Protein AF-A0A0Q1BR97-F1 (afdb_monomer_lite)

Secondary structure (DSSP, 8-state):
-HHHHHHHHSTTHHHHHTT-HHHHHHHHHHHHHHHHHTTSTTHHHHHHHHHHHHHHHHHHHT-

Foldseek 3Di:
DVLLVLLLVAQLSLCVVLVNNVNSVVLRVQLVVLVVVVVPVVSVVSNVVSSVVSSVVSVVSVD

Structure (mmCIF, N/CA/C/O backbone):
data_AF-A0A0Q1BR97-F1
#
_entry.id   AF-A0A0Q1BR97-F1
#
loop_
_atom_site.group_PDB
_atom_site.id
_atom_site.type_symbol
_atom_site.label_atom_id
_atom_site.label_alt_id
_atom_site.label_comp_id
_atom_site.label_asym_id
_atom_site.label_entity_id
_atom_site.label_seq_id
_atom_site.pdbx_PDB_ins_code
_atom_site.Cartn_x
_atom_site.Cartn_y
_atom_site.Cartn_z
_atom_site.occupancy
_atom_site.B_iso_or_equiv
_atom_site.auth_seq_id
_atom_site.auth_comp_id
_atom_site.auth_asym_id
_atom_site.auth_atom_id
_atom_site.pdbx_PDB_model_num
ATOM 1 N N . MET A 1 1 ? -4.689 -7.098 13.959 1.00 67.62 1 MET A N 1
ATOM 2 C CA . MET A 1 1 ? -3.887 -8.236 13.429 1.00 67.62 1 MET A CA 1
ATOM 3 C C . MET A 1 1 ? -4.377 -8.740 12.073 1.00 67.62 1 MET A C 1
ATOM 5 O O . MET A 1 1 ? -3.577 -8.774 11.150 1.00 67.62 1 MET A O 1
ATOM 9 N N . VAL A 1 2 ? -5.665 -9.073 11.911 1.00 79.25 2 VAL A N 1
ATOM 10 C CA . VAL A 1 2 ? -6.218 -9.560 10.626 1.00 79.25 2 VAL A CA 1
ATOM 11 C C . VAL A 1 2 ? -5.979 -8.570 9.471 1.00 79.25 2 VAL A C 1
ATOM 13 O O . VAL A 1 2 ? -5.507 -8.976 8.416 1.00 79.25 2 VAL A O 1
ATOM 16 N N . ALA A 1 3 ? -6.174 -7.264 9.693 1.00 82.75 3 ALA A N 1
ATOM 17 C CA . ALA A 1 3 ? -5.931 -6.224 8.684 1.00 82.75 3 ALA A CA 1
ATOM 18 C C . ALA A 1 3 ? -4.487 -6.196 8.137 1.00 82.75 3 ALA A C 1
ATOM 20 O O . ALA A 1 3 ? -4.286 -5.981 6.945 1.00 82.75 3 ALA A O 1
ATOM 21 N N . LEU A 1 4 ? -3.484 -6.468 8.981 1.00 86.75 4 LEU A N 1
ATOM 22 C CA . LEU A 1 4 ? -2.079 -6.517 8.561 1.00 86.75 4 LEU A CA 1
ATOM 23 C C . LEU A 1 4 ? -1.831 -7.684 7.597 1.00 86.75 4 LEU A C 1
ATOM 25 O O . LEU A 1 4 ? -1.193 -7.506 6.565 1.00 86.75 4 LEU A O 1
ATOM 29 N N . VAL A 1 5 ? -2.371 -8.864 7.920 1.00 87.06 5 VAL A N 1
ATOM 30 C CA . VAL A 1 5 ? -2.259 -10.061 7.073 1.00 87.06 5 VAL A CA 1
ATOM 31 C C . VAL A 1 5 ? -2.962 -9.837 5.733 1.00 87.06 5 VAL A C 1
ATOM 33 O O . VAL A 1 5 ? -2.428 -10.217 4.697 1.00 87.06 5 VAL A O 1
ATOM 36 N N . LEU A 1 6 ? -4.111 -9.154 5.722 1.00 85.62 6 LEU A N 1
ATOM 37 C CA . LEU A 1 6 ? -4.776 -8.781 4.471 1.00 85.62 6 LEU A CA 1
ATOM 38 C C . LEU A 1 6 ? -3.915 -7.834 3.619 1.00 85.62 6 LEU A C 1
ATOM 40 O O . LEU A 1 6 ? -3.752 -8.085 2.427 1.00 85.62 6 LEU A O 1
ATOM 44 N N . SER A 1 7 ? -3.334 -6.791 4.222 1.00 86.75 7 SER A N 1
ATOM 45 C CA . SER A 1 7 ? -2.439 -5.861 3.516 1.00 86.75 7 SER A CA 1
ATOM 46 C C . SER A 1 7 ? -1.122 -6.495 3.055 1.00 86.75 7 SER A C 1
ATOM 48 O O . SER A 1 7 ? -0.543 -6.020 2.082 1.00 86.75 7 SER A O 1
ATOM 50 N N . PHE A 1 8 ? -0.657 -7.564 3.712 1.00 87.81 8 PHE A N 1
ATOM 51 C CA . PHE A 1 8 ? 0.502 -8.342 3.264 1.00 87.81 8 PHE A 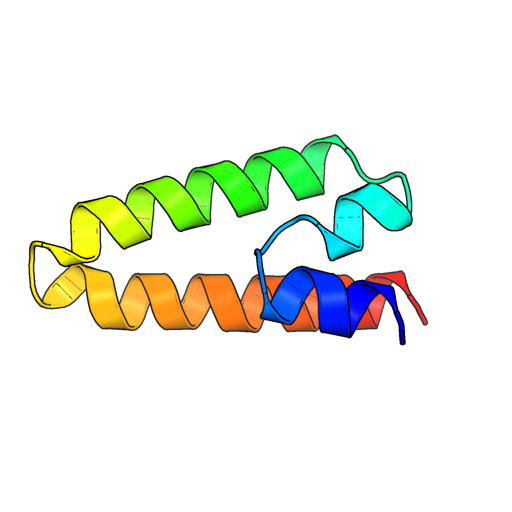CA 1
ATOM 52 C C . PHE A 1 8 ? 0.236 -9.034 1.921 1.00 87.81 8 PHE A C 1
ATOM 54 O O . PHE A 1 8 ? 1.093 -9.007 1.043 1.00 87.81 8 PHE A O 1
ATOM 61 N N . PHE A 1 9 ? -0.949 -9.623 1.728 1.00 88.75 9 PHE A N 1
ATOM 62 C CA . PHE A 1 9 ? -1.297 -10.234 0.441 1.00 88.75 9 PHE A CA 1
ATOM 63 C C . PHE A 1 9 ? -1.593 -9.180 -0.624 1.00 88.75 9 PHE A C 1
ATOM 65 O O . PHE A 1 9 ? -1.088 -9.274 -1.741 1.00 88.75 9 PHE A O 1
ATOM 72 N N . ILE A 1 10 ? -2.421 -8.187 -0.288 1.00 88.44 10 ILE A N 1
ATOM 73 C CA . ILE A 1 10 ? -2.826 -7.123 -1.207 1.00 88.44 10 ILE A CA 1
ATOM 74 C C . ILE A 1 10 ? -2.898 -5.801 -0.427 1.00 88.44 10 ILE A C 1
ATOM 76 O O . ILE A 1 10 ? -3.791 -5.630 0.412 1.00 88.44 10 ILE A O 1
ATOM 80 N N . PRO A 1 11 ? -2.012 -4.833 -0.718 1.00 90.94 11 PRO A N 1
ATOM 81 C CA . PRO A 1 11 ? -2.078 -3.500 -0.133 1.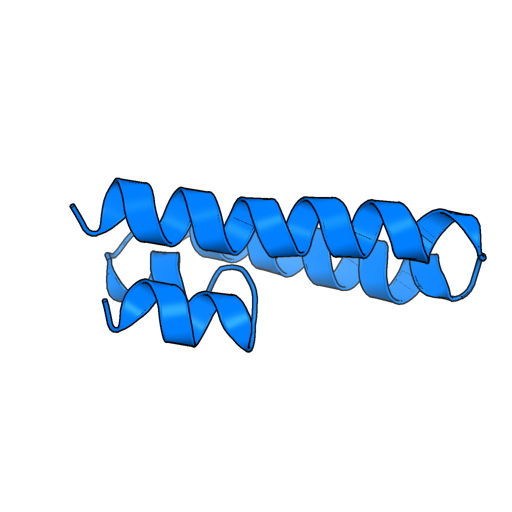00 90.94 11 PRO A CA 1
ATOM 82 C C . PRO A 1 11 ? -3.453 -2.859 -0.313 1.00 90.94 11 PRO A C 1
ATOM 84 O O . PRO A 1 11 ? -4.045 -2.900 -1.390 1.00 90.94 11 PRO A O 1
ATOM 87 N N . GLY A 1 12 ? -3.960 -2.258 0.762 1.00 87.81 12 GLY A N 1
ATOM 88 C CA . GLY A 1 12 ? -5.280 -1.627 0.796 1.00 87.81 12 GLY A CA 1
ATOM 89 C C . GLY A 1 12 ? -6.393 -2.525 1.346 1.00 87.81 12 GLY A C 1
ATOM 90 O O . GLY A 1 12 ? -7.350 -1.996 1.910 1.00 87.81 12 GLY A O 1
ATOM 91 N N . LEU A 1 13 ? -6.259 -3.858 1.315 1.00 88.62 13 LEU A N 1
ATOM 92 C CA . LEU A 1 13 ? -7.280 -4.749 1.892 1.00 88.62 13 LEU A CA 1
ATOM 93 C C . LEU A 1 13 ? -7.399 -4.626 3.415 1.00 88.62 13 LEU A C 1
ATOM 95 O O . LEU A 1 13 ? -8.499 -4.738 3.954 1.00 88.62 13 LEU A O 1
ATOM 99 N N . GLY A 1 14 ? -6.295 -4.360 4.118 1.00 89.19 14 GLY A N 1
ATOM 100 C CA . GLY A 1 14 ? -6.342 -4.095 5.555 1.00 89.19 14 GLY A CA 1
ATOM 101 C C . GLY A 1 14 ? -7.223 -2.893 5.893 1.00 89.19 14 GLY A C 1
ATOM 102 O O . GLY A 1 14 ? -8.040 -2.981 6.804 1.00 89.19 14 GLY A O 1
ATOM 103 N N . GLN A 1 15 ? -7.115 -1.824 5.094 1.00 88.81 15 GLN A N 1
ATOM 104 C CA . GLN A 1 15 ? -7.905 -0.595 5.234 1.00 88.81 15 GLN A CA 1
ATOM 105 C C . GLN A 1 15 ? -9.377 -0.778 4.866 1.00 88.81 15 GLN A C 1
ATOM 107 O O . GLN A 1 15 ? -10.252 -0.114 5.421 1.00 88.81 15 GLN A O 1
ATOM 112 N N . PHE A 1 16 ? -9.664 -1.696 3.944 1.00 89.44 16 PHE A N 1
ATOM 113 C CA . PHE A 1 16 ? -11.030 -2.055 3.584 1.00 89.44 16 PHE A CA 1
ATOM 114 C C . PHE A 1 16 ? -11.770 -2.685 4.774 1.00 89.44 16 PHE A C 1
ATOM 116 O O . PHE A 1 16 ? -12.899 -2.301 5.075 1.00 89.44 16 PHE A O 1
ATOM 123 N N . SER A 1 17 ? -11.101 -3.576 5.511 1.00 86.06 17 SER A N 1
ATOM 124 C CA . SER A 1 17 ? -11.661 -4.239 6.699 1.00 86.06 17 SER A CA 1
ATOM 125 C C . SER A 1 17 ? -11.879 -3.306 7.893 1.00 86.06 17 SER A C 1
ATOM 127 O O . SER A 1 17 ? -12.706 -3.601 8.751 1.00 86.06 17 SER A O 1
ATOM 129 N N . THR A 1 18 ? -11.170 -2.180 7.956 1.00 86.81 18 THR A N 1
ATOM 130 C CA . THR A 1 18 ? -11.352 -1.129 8.974 1.00 86.81 18 THR A CA 1
ATOM 131 C C . THR A 1 18 ? -12.282 0.004 8.524 1.00 86.81 18 THR A C 1
ATOM 133 O O . THR A 1 18 ? -12.431 0.991 9.239 1.00 86.81 18 THR A O 1
ATOM 136 N N . GLY A 1 19 ? -12.941 -0.125 7.364 1.00 87.00 19 GLY A N 1
ATOM 137 C CA . GLY A 1 19 ? -13.928 0.843 6.867 1.00 87.00 19 GLY A CA 1
ATOM 138 C C . GLY A 1 19 ? -13.333 2.085 6.192 1.00 87.00 19 GLY A C 1
ATOM 139 O O . GLY A 1 19 ? -14.062 3.019 5.860 1.00 87.00 19 GLY A O 1
ATOM 140 N N . GLN A 1 20 ? -12.022 2.114 5.941 1.00 88.88 20 GLN A N 1
ATOM 141 C CA . GLN A 1 20 ? -11.318 3.249 5.336 1.00 88.88 20 GLN A CA 1
ATOM 142 C C . GLN A 1 20 ? -11.222 3.097 3.814 1.00 88.88 20 GLN A C 1
ATOM 144 O O . GLN A 1 20 ? -10.139 2.975 3.238 1.00 88.88 20 GLN A O 1
ATOM 149 N N . LEU A 1 21 ? -12.383 3.136 3.151 1.00 90.00 21 LEU A N 1
ATOM 150 C CA . LEU A 1 21 ? -12.519 2.857 1.716 1.00 90.00 21 LEU A CA 1
ATOM 151 C C . LEU A 1 21 ? -11.609 3.734 0.838 1.00 90.00 21 LEU A C 1
ATOM 153 O O . LEU A 1 21 ? -10.972 3.233 -0.084 1.00 90.00 21 LEU A O 1
ATOM 157 N N . LEU A 1 22 ? -11.505 5.033 1.139 1.00 92.25 22 LEU A N 1
ATOM 158 C CA . LEU A 1 22 ? -10.690 5.953 0.343 1.00 92.25 22 LEU A CA 1
ATOM 159 C C . LEU A 1 22 ? -9.195 5.596 0.399 1.00 92.25 22 LEU A C 1
ATOM 161 O O . LEU A 1 22 ? -8.524 5.602 -0.632 1.00 92.25 22 LEU A O 1
ATOM 165 N N . ARG A 1 23 ? -8.683 5.238 1.584 1.00 89.94 23 ARG A N 1
ATOM 166 C CA . ARG A 1 23 ? -7.286 4.806 1.753 1.00 89.94 23 ARG A CA 1
ATOM 167 C C . ARG A 1 23 ? -7.045 3.441 1.118 1.00 89.94 23 ARG A C 1
ATOM 169 O O . ARG A 1 23 ? -6.019 3.250 0.472 1.00 89.94 23 ARG A O 1
ATOM 176 N N . ALA A 1 24 ? -8.010 2.529 1.243 1.00 91.75 24 ALA A N 1
ATOM 177 C CA . ALA A 1 24 ? -7.964 1.214 0.614 1.00 91.75 24 ALA A CA 1
ATOM 178 C C . ALA A 1 24 ? -7.815 1.318 -0.911 1.00 91.75 24 ALA A C 1
ATOM 180 O O . ALA A 1 24 ? -6.904 0.723 -1.483 1.00 91.75 24 ALA A O 1
ATOM 181 N N . ILE A 1 25 ? -8.665 2.124 -1.555 1.00 93.81 25 ILE A N 1
ATOM 182 C CA . ILE A 1 25 ? -8.631 2.339 -3.007 1.00 93.81 25 ILE A CA 1
ATOM 183 C C . ILE A 1 25 ? -7.330 3.032 -3.419 1.00 93.81 25 ILE A C 1
ATOM 185 O O . ILE A 1 25 ? -6.694 2.595 -4.375 1.00 93.81 25 ILE A O 1
ATOM 189 N N . ALA A 1 26 ? -6.909 4.075 -2.697 1.00 93.88 26 ALA A N 1
ATOM 190 C CA . ALA A 1 26 ? -5.676 4.792 -3.010 1.00 93.88 26 ALA A CA 1
ATOM 191 C C . ALA A 1 26 ? -4.453 3.860 -2.988 1.00 93.88 26 ALA A C 1
ATOM 193 O O . ALA A 1 26 ? -3.699 3.833 -3.958 1.00 93.88 26 ALA A O 1
ATOM 194 N N . LEU A 1 27 ? -4.292 3.058 -1.927 1.00 92.44 27 LEU A N 1
ATOM 195 C CA . LEU A 1 27 ? -3.200 2.087 -1.805 1.00 92.44 27 LEU A CA 1
ATOM 196 C C . LEU A 1 27 ? -3.253 1.024 -2.900 1.00 92.44 27 LEU A C 1
ATOM 198 O O . LEU A 1 27 ? -2.234 0.753 -3.529 1.00 92.44 27 LEU A O 1
ATOM 202 N N . PHE A 1 28 ? -4.436 0.470 -3.166 1.00 92.69 28 PHE A N 1
ATOM 203 C CA . PHE A 1 28 ? -4.609 -0.555 -4.190 1.00 92.69 28 PHE A CA 1
ATOM 204 C C . PHE A 1 28 ? -4.215 -0.043 -5.584 1.00 92.69 28 PHE A C 1
ATOM 206 O O . PHE A 1 28 ? -3.439 -0.690 -6.288 1.00 92.69 28 PHE A O 1
ATOM 213 N N . VAL A 1 29 ? -4.682 1.152 -5.964 1.00 94.19 29 VAL A N 1
ATOM 214 C CA . VAL A 1 29 ? -4.333 1.785 -7.248 1.00 94.19 29 VAL A CA 1
ATOM 215 C C . VAL A 1 29 ? -2.831 2.050 -7.339 1.00 94.19 29 VAL A C 1
ATOM 217 O O . VAL A 1 29 ? -2.223 1.765 -8.370 1.00 94.19 29 VAL A O 1
ATOM 220 N N . LEU A 1 30 ? -2.215 2.546 -6.262 1.00 92.81 30 LEU A N 1
ATOM 221 C CA . LEU A 1 30 ? -0.780 2.829 -6.221 1.00 92.81 30 LEU A CA 1
ATOM 222 C C . LEU A 1 30 ? 0.054 1.553 -6.387 1.00 92.81 30 LEU A C 1
ATOM 224 O O . LEU A 1 30 ? 1.027 1.530 -7.141 1.00 92.81 30 LEU A O 1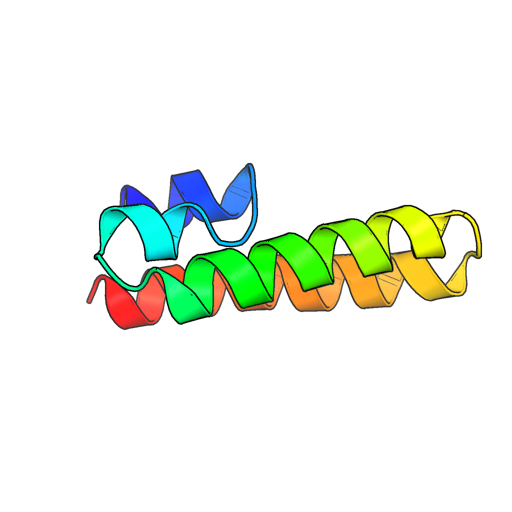
ATOM 228 N N . THR A 1 31 ? -0.358 0.472 -5.727 1.00 92.06 31 THR A N 1
ATOM 229 C CA . THR A 1 31 ? 0.282 -0.837 -5.850 1.00 92.06 31 THR A CA 1
ATOM 230 C C . THR A 1 31 ? 0.160 -1.394 -7.262 1.00 92.06 31 THR A C 1
ATOM 232 O O . THR A 1 31 ? 1.167 -1.843 -7.800 1.00 92.06 31 THR A O 1
ATOM 235 N N . VAL A 1 32 ? -1.018 -1.329 -7.892 1.00 92.31 32 VAL A N 1
ATOM 236 C CA . VAL A 1 32 ? -1.201 -1.778 -9.286 1.00 92.31 32 VAL A CA 1
ATOM 237 C C . VAL A 1 32 ? -0.349 -0.946 -10.247 1.00 92.31 32 VAL A C 1
ATOM 239 O O . VAL A 1 32 ? 0.295 -1.506 -11.134 1.00 92.31 32 VAL A O 1
ATOM 242 N N . LEU A 1 33 ? -0.286 0.373 -10.046 1.00 92.69 33 LEU A N 1
ATOM 243 C CA . LEU A 1 33 ? 0.521 1.273 -10.867 1.00 92.69 33 LEU A CA 1
ATOM 244 C C . LEU A 1 33 ? 2.014 0.926 -10.778 1.00 92.69 33 LEU A C 1
ATOM 246 O O . LEU A 1 33 ? 2.667 0.755 -11.805 1.00 92.69 33 LEU A O 1
ATOM 250 N N . PHE A 1 34 ? 2.556 0.777 -9.565 1.00 90.44 34 PHE A N 1
ATOM 251 C CA . PHE A 1 34 ? 3.970 0.443 -9.381 1.00 90.44 34 PHE A CA 1
ATOM 252 C C . PHE A 1 34 ? 4.297 -1.012 -9.722 1.00 90.44 34 PHE A C 1
ATOM 254 O O . PHE A 1 34 ? 5.397 -1.282 -10.197 1.00 90.44 34 PHE A O 1
ATOM 261 N N . ALA A 1 35 ? 3.344 -1.936 -9.576 1.00 87.94 35 ALA A N 1
ATOM 262 C CA . ALA A 1 35 ? 3.477 -3.298 -10.085 1.00 87.94 35 ALA A CA 1
ATOM 263 C C . ALA A 1 35 ? 3.566 -3.307 -11.617 1.00 87.94 35 ALA A C 1
ATOM 265 O O . ALA A 1 35 ? 4.447 -3.959 -12.169 1.00 87.94 35 ALA A O 1
ATOM 266 N N . ALA A 1 36 ? 2.739 -2.531 -12.322 1.00 89.06 36 ALA A N 1
ATOM 267 C CA . ALA A 1 36 ? 2.860 -2.380 -13.773 1.00 89.06 36 ALA A CA 1
ATOM 268 C C . ALA A 1 36 ? 4.196 -1.716 -14.162 1.00 89.06 36 ALA A C 1
ATOM 270 O O . ALA A 1 36 ? 4.862 -2.141 -15.110 1.00 89.06 36 ALA A O 1
ATOM 271 N N . LEU A 1 37 ? 4.632 -0.721 -13.381 1.00 88.56 37 LEU A N 1
ATOM 272 C CA . LEU A 1 37 ? 5.906 -0.030 -13.576 1.00 88.56 37 LEU A CA 1
ATOM 273 C C . LEU A 1 37 ? 7.123 -0.911 -13.259 1.00 88.56 37 LEU A C 1
ATOM 275 O O . LEU A 1 37 ? 8.214 -0.600 -13.723 1.00 88.56 37 LEU A O 1
ATOM 279 N N . SER A 1 38 ? 6.954 -2.014 -12.519 1.00 85.00 38 SER A N 1
ATOM 280 C CA . SER A 1 38 ? 8.024 -2.982 -12.221 1.00 85.00 38 SER A CA 1
ATOM 281 C C . SER A 1 38 ? 8.531 -3.740 -13.455 1.00 85.00 38 SER A C 1
ATOM 283 O O . SER A 1 38 ? 9.605 -4.335 -13.408 1.00 85.00 38 SER A O 1
ATOM 285 N N . SER A 1 39 ? 7.816 -3.637 -14.585 1.00 81.69 39 SER A N 1
ATOM 286 C CA . SER A 1 39 ? 8.334 -3.993 -15.916 1.00 81.69 39 SER A CA 1
ATOM 287 C C . SER A 1 39 ? 9.616 -3.225 -16.271 1.00 81.69 39 SER A C 1
ATOM 289 O O . SER A 1 39 ? 10.457 -3.719 -17.020 1.00 81.69 39 SER A O 1
ATOM 291 N N . VAL A 1 40 ? 9.802 -2.045 -15.678 1.00 85.00 40 VAL A N 1
ATOM 292 C CA . VAL A 1 40 ? 11.062 -1.310 -15.618 1.00 85.00 40 VAL A CA 1
ATOM 293 C C . VAL A 1 40 ? 11.694 -1.604 -14.256 1.00 85.00 40 VAL A C 1
ATOM 295 O O . VAL A 1 40 ? 11.030 -1.472 -13.233 1.00 85.00 40 VAL A O 1
ATOM 298 N N . ILE A 1 41 ? 12.985 -1.955 -14.203 1.00 79.88 41 ILE A N 1
ATOM 299 C CA . ILE A 1 41 ? 13.707 -2.343 -12.964 1.00 79.88 41 ILE A CA 1
ATOM 300 C C . ILE A 1 41 ? 13.481 -1.351 -11.799 1.00 79.88 41 ILE A C 1
ATOM 302 O O . ILE A 1 41 ? 13.450 -1.741 -10.634 1.00 79.88 41 ILE A O 1
ATOM 306 N N . ILE A 1 42 ? 13.256 -0.072 -12.112 1.00 82.25 42 ILE A N 1
ATOM 307 C CA . ILE A 1 42 ? 13.002 1.020 -11.157 1.00 82.25 42 ILE A CA 1
ATOM 308 C C . ILE A 1 42 ? 11.640 0.886 -10.444 1.00 82.25 42 ILE A C 1
ATOM 310 O O . ILE A 1 42 ? 11.480 1.360 -9.321 1.00 82.25 42 ILE A O 1
ATOM 314 N N . GLY A 1 43 ? 10.653 0.220 -11.044 1.00 84.50 43 GLY A N 1
ATOM 315 C CA . GLY A 1 43 ? 9.344 0.012 -10.425 1.00 84.50 43 GLY A CA 1
ATOM 316 C C . GLY A 1 43 ? 9.354 -1.012 -9.288 1.00 84.50 43 GLY A C 1
ATOM 317 O O . GLY A 1 43 ? 8.510 -0.931 -8.402 1.00 84.50 43 GLY A O 1
ATOM 318 N N . ILE A 1 44 ? 10.335 -1.921 -9.249 1.00 86.62 44 ILE A N 1
ATOM 319 C CA . ILE A 1 44 ? 10.471 -2.938 -8.191 1.00 86.62 44 ILE A CA 1
ATOM 320 C C . ILE A 1 44 ? 10.680 -2.303 -6.801 1.00 86.62 44 ILE A C 1
ATOM 322 O O . ILE A 1 44 ? 9.888 -2.594 -5.902 1.00 86.62 44 ILE A O 1
ATOM 326 N N . PRO A 1 45 ? 11.680 -1.423 -6.574 1.00 91.25 45 PRO A N 1
ATOM 327 C CA . PRO A 1 45 ? 11.851 -0.789 -5.267 1.00 91.25 45 PRO A CA 1
ATOM 328 C C . PRO A 1 45 ? 10.651 0.086 -4.879 1.00 91.25 45 PRO A C 1
ATOM 330 O O . PRO A 1 45 ? 10.255 0.087 -3.717 1.00 91.25 45 PRO A O 1
ATOM 333 N N . LEU A 1 46 ? 10.020 0.775 -5.838 1.00 89.88 46 LEU A N 1
ATOM 334 C CA . LEU A 1 46 ? 8.821 1.582 -5.580 1.00 89.88 46 LEU A CA 1
ATOM 335 C C . LEU A 1 46 ? 7.629 0.720 -5.145 1.00 89.88 46 LEU A C 1
ATOM 337 O O . LEU A 1 46 ? 6.946 1.059 -4.178 1.00 89.88 46 LEU A O 1
ATOM 341 N N . TYR A 1 47 ? 7.417 -0.420 -5.804 1.00 90.0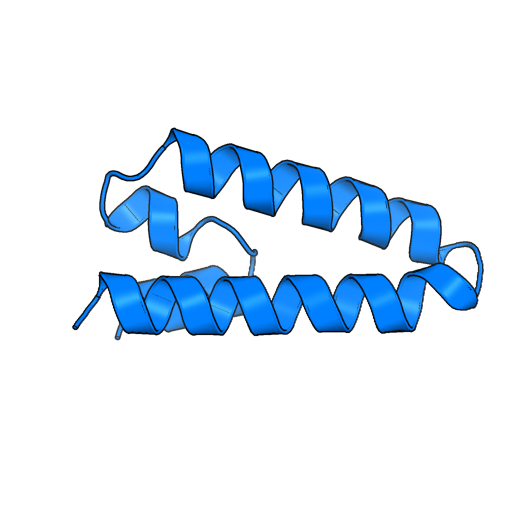0 47 TYR A N 1
ATOM 342 C CA . TYR A 1 47 ? 6.397 -1.391 -5.419 1.00 90.00 47 TYR A CA 1
ATOM 343 C C . TYR A 1 47 ? 6.617 -1.900 -3.989 1.00 90.00 47 TYR A C 1
ATOM 345 O O . TYR A 1 47 ? 5.680 -1.895 -3.191 1.00 90.00 47 TYR A O 1
ATOM 353 N N . ILE A 1 48 ? 7.855 -2.269 -3.636 1.00 91.19 48 ILE A N 1
ATOM 354 C CA . ILE A 1 48 ? 8.197 -2.738 -2.283 1.00 91.19 48 ILE A CA 1
ATOM 355 C C . ILE A 1 48 ? 7.918 -1.653 -1.233 1.00 91.19 48 ILE A C 1
ATOM 357 O O . ILE A 1 48 ? 7.358 -1.957 -0.181 1.00 91.19 48 ILE A O 1
ATOM 361 N N . ILE A 1 49 ? 8.253 -0.390 -1.517 1.00 93.56 49 ILE A N 1
ATOM 362 C CA . ILE A 1 49 ? 7.984 0.732 -0.603 1.00 93.56 49 ILE A CA 1
ATOM 363 C C . ILE A 1 49 ? 6.480 0.878 -0.349 1.00 93.56 49 ILE A C 1
ATOM 365 O O . ILE A 1 49 ? 6.059 0.959 0.806 1.00 93.56 49 ILE A O 1
ATOM 369 N N . VAL A 1 50 ? 5.661 0.876 -1.405 1.00 93.38 50 VAL A N 1
ATOM 370 C CA . VAL A 1 50 ? 4.199 0.993 -1.266 1.00 93.38 50 VAL A CA 1
ATOM 371 C C . VAL A 1 50 ? 3.604 -0.216 -0.550 1.00 93.38 50 VAL A C 1
ATOM 373 O O . VAL A 1 50 ? 2.699 -0.058 0.269 1.00 93.38 50 VAL A O 1
ATOM 376 N N . TRP A 1 51 ? 4.131 -1.411 -0.808 1.00 93.06 51 TRP A N 1
ATOM 377 C CA . TRP A 1 51 ? 3.696 -2.635 -0.145 1.00 93.06 51 TRP A CA 1
ATOM 378 C C . TRP A 1 51 ? 3.948 -2.589 1.370 1.00 93.06 51 TRP A C 1
ATOM 380 O O . TRP A 1 51 ? 3.017 -2.783 2.156 1.00 93.06 51 TRP A O 1
ATOM 390 N N . ILE A 1 52 ? 5.163 -2.219 1.790 1.00 93.19 52 ILE A N 1
ATOM 391 C CA . ILE A 1 52 ? 5.512 -2.055 3.212 1.00 93.19 52 ILE A CA 1
ATOM 392 C C . ILE A 1 52 ? 4.675 -0.942 3.854 1.00 93.19 52 ILE A C 1
ATOM 394 O O . ILE A 1 52 ? 4.172 -1.113 4.967 1.00 93.19 52 ILE A O 1
ATOM 398 N N . TYR A 1 53 ? 4.477 0.179 3.154 1.00 92.31 53 TYR A N 1
ATOM 399 C CA . TYR A 1 53 ? 3.632 1.267 3.645 1.00 92.31 53 TYR A CA 1
ATOM 400 C C . TYR A 1 53 ? 2.182 0.809 3.873 1.00 92.31 53 TYR A C 1
ATOM 402 O O . TYR A 1 53 ? 1.607 1.102 4.920 1.00 92.31 53 TYR A O 1
ATOM 410 N N . GLY A 1 54 ? 1.611 0.022 2.956 1.00 90.88 54 GLY A N 1
ATOM 411 C CA . GLY A 1 54 ? 0.261 -0.530 3.101 1.00 90.88 54 GLY A CA 1
ATOM 412 C C . GLY A 1 54 ? 0.108 -1.488 4.290 1.00 90.88 54 GLY A C 1
ATOM 413 O O . GLY A 1 54 ? -0.966 -1.550 4.896 1.00 90.88 54 GLY A O 1
ATOM 414 N N . MET A 1 55 ? 1.173 -2.206 4.661 1.00 91.12 55 MET A N 1
ATOM 415 C CA . MET A 1 55 ? 1.210 -3.001 5.893 1.00 91.12 55 MET A CA 1
ATOM 416 C C . MET A 1 55 ? 1.282 -2.108 7.137 1.00 91.12 55 MET A C 1
ATOM 418 O O . MET A 1 55 ? 0.495 -2.304 8.062 1.00 91.12 55 MET A O 1
ATOM 422 N N . TYR A 1 56 ? 2.177 -1.115 7.147 1.00 90.19 56 TYR A N 1
ATOM 423 C CA . TYR A 1 56 ? 2.349 -0.182 8.266 1.00 90.19 56 TYR A CA 1
ATOM 424 C C . TYR A 1 56 ? 1.068 0.609 8.572 1.00 90.19 56 TYR A C 1
ATOM 426 O O . TYR A 1 56 ? 0.635 0.697 9.727 1.00 90.19 56 TYR A O 1
ATOM 434 N N . ASP A 1 57 ? 0.420 1.139 7.537 1.00 89.12 57 ASP A N 1
ATOM 435 C CA . ASP A 1 57 ? -0.841 1.868 7.661 1.00 89.12 57 ASP A CA 1
ATOM 436 C C . ASP A 1 57 ? -1.946 0.950 8.219 1.00 89.12 57 ASP A C 1
ATOM 438 O O . ASP A 1 57 ? -2.683 1.337 9.127 1.00 89.12 57 ASP A O 1
ATOM 442 N N . ALA A 1 58 ? -2.011 -0.311 7.768 1.00 87.56 58 ALA A N 1
ATOM 443 C CA . ALA A 1 58 ? -2.982 -1.291 8.268 1.00 87.56 58 ALA A CA 1
ATOM 444 C C . ALA A 1 58 ? -2.725 -1.728 9.715 1.00 87.56 58 ALA A C 1
ATOM 446 O O . ALA A 1 58 ? -3.685 -2.007 10.434 1.00 87.56 58 ALA A O 1
ATOM 447 N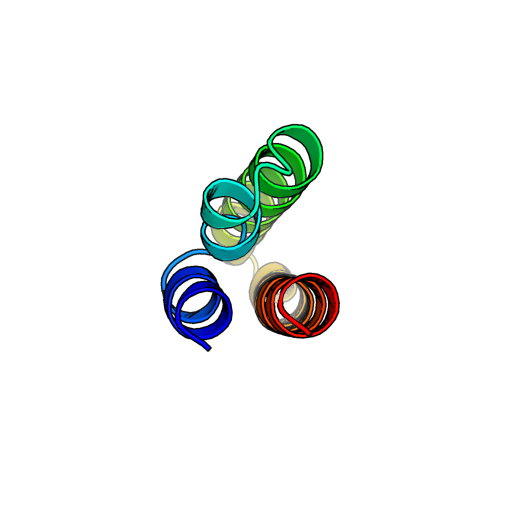 N . SER A 1 59 ? -1.467 -1.773 10.171 1.00 85.06 59 SER A N 1
ATOM 448 C CA . SER A 1 59 ? -1.171 -1.958 11.598 1.00 85.06 59 SER A CA 1
ATOM 449 C C . SER A 1 59 ? -1.579 -0.759 12.434 1.00 85.06 59 SER A C 1
ATOM 451 O O . SER A 1 59 ? -2.149 -0.956 13.498 1.00 85.06 59 SER A O 1
ATOM 453 N N . THR A 1 60 ? -1.298 0.457 11.963 1.00 80.00 60 THR A N 1
ATOM 454 C CA . THR A 1 60 ? -1.519 1.684 12.742 1.00 80.00 60 THR A CA 1
ATOM 455 C C . THR A 1 60 ? -3.005 1.989 12.896 1.00 80.00 60 THR A C 1
ATOM 457 O O . THR A 1 60 ? -3.432 2.470 13.933 1.00 80.00 60 THR A O 1
ATOM 460 N N . VAL A 1 61 ? -3.808 1.675 11.878 1.00 72.75 61 VAL A N 1
ATOM 461 C CA . VAL A 1 61 ? -5.268 1.828 11.926 1.00 72.75 61 VAL A CA 1
ATOM 462 C C . VA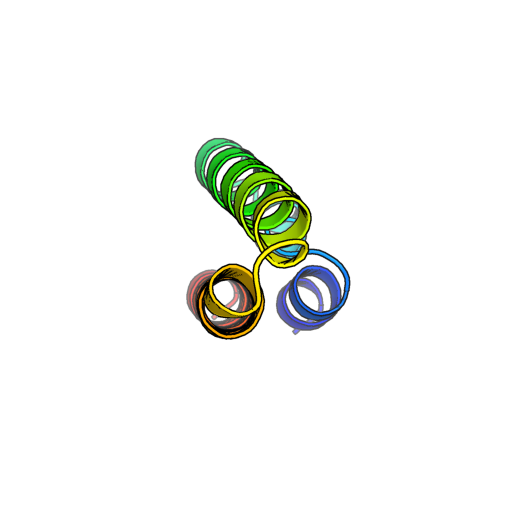L A 1 61 ? -5.949 0.754 12.784 1.00 72.75 61 VAL A C 1
ATOM 464 O O . VAL A 1 61 ? -7.039 0.981 13.299 1.00 72.75 61 VAL A O 1
ATOM 467 N N . ALA A 1 62 ? -5.345 -0.430 12.905 1.00 61.28 62 ALA A N 1
ATOM 468 C CA . ALA A 1 62 ? -5.921 -1.561 13.632 1.00 61.28 62 ALA A CA 1
ATOM 469 C C . ALA A 1 62 ? -5.506 -1.634 15.116 1.00 61.28 62 ALA A C 1
ATOM 471 O O . ALA A 1 62 ? -5.773 -2.660 15.749 1.00 61.28 62 ALA A O 1
ATOM 472 N N . LEU A 1 63 ? -4.823 -0.605 15.628 1.00 55.66 63 LEU A N 1
ATOM 473 C CA . LEU A 1 63 ? -4.335 -0.461 17.004 1.00 55.66 63 LEU A CA 1
ATOM 474 C C . LEU A 1 63 ? -5.164 0.612 17.717 1.00 55.66 63 LEU A C 1
ATOM 476 O O . LEU A 1 63 ? -5.542 0.359 18.881 1.00 55.66 63 LEU A O 1
#

pLDDT: mean 87.26, std 7.14, range [55.66, 94.19]

Sequence (63 aa):
MVALVLSFFIPGLGQFSTGQLLRAIALFVLTVLFAALSSVIIGIPLYIIVWIYGMYDASTVAL

Radius of gyration: 11.24 Å; chains: 1; bounding box: 28×16×33 Å